Protein AF-A0A371HAR2-F1 (afdb_monomer_lite)

Organism: Mucuna pruriens (NCBI:txid157652)

Foldseek 3Di:
DVVVVVVVVVVVVVVVVVVVVVVVVVCVVDVDDCQLVVDDDDPQQDDQPQAADQPPDDPVVRVVSLVVSCVVRVHDPSPSVSCVLVSYDHPRND

Structure (mmCIF, N/CA/C/O backbone):
data_AF-A0A371HAR2-F1
#
_entry.id   AF-A0A371HAR2-F1
#
loop_
_atom_site.group_PDB
_atom_site.id
_atom_site.type_symbol
_atom_site.label_atom_id
_atom_site.label_alt_id
_atom_site.label_comp_id
_atom_site.label_asym_id
_atom_site.label_entity_id
_atom_site.label_seq_id
_atom_site.pdbx_PDB_ins_code
_atom_site.Cartn_x
_atom_site.Cartn_y
_atom_site.Cartn_z
_atom_site.occupancy
_atom_site.B_iso_or_equiv
_atom_site.auth_seq_id
_atom_site.auth_comp_id
_atom_site.auth_asym_id
_atom_site.auth_atom_id
_atom_site.pdbx_PDB_model_num
ATOM 1 N N . MET A 1 1 ? -26.984 4.111 46.823 1.00 69.50 1 MET A N 1
ATOM 2 C CA . MET A 1 1 ? -25.512 4.295 46.844 1.00 69.50 1 MET A CA 1
ATOM 3 C C . MET A 1 1 ? -24.781 3.163 46.123 1.00 69.50 1 MET A C 1
ATOM 5 O O . MET A 1 1 ? -23.951 3.483 45.291 1.00 69.50 1 MET A O 1
ATOM 9 N N . ALA A 1 2 ? -25.051 1.880 46.413 1.00 80.19 2 ALA A N 1
ATOM 10 C CA . ALA A 1 2 ? -24.383 0.755 45.735 1.00 80.19 2 ALA A CA 1
ATOM 11 C C . ALA A 1 2 ? -24.880 0.527 44.291 1.00 80.19 2 ALA A C 1
ATOM 13 O O . ALA A 1 2 ? -24.053 0.531 43.390 1.00 80.19 2 ALA A O 1
ATOM 14 N N . GLU A 1 3 ? -26.199 0.460 44.067 1.00 85.62 3 GLU A N 1
ATOM 15 C CA . GLU A 1 3 ? -26.795 0.306 42.719 1.00 85.62 3 GLU A CA 1
ATOM 16 C C . GLU A 1 3 ? -26.344 1.396 41.741 1.00 85.62 3 GLU A C 1
ATOM 18 O O . GLU A 1 3 ? -25.878 1.099 40.653 1.00 85.62 3 GLU A O 1
ATOM 23 N N . GLN A 1 4 ? -26.366 2.663 42.166 1.00 89.56 4 GLN A N 1
ATOM 24 C CA . GLN A 1 4 ? -25.955 3.778 41.308 1.00 89.56 4 GLN A CA 1
ATOM 25 C C . GLN A 1 4 ? -24.493 3.674 40.834 1.00 89.56 4 GLN A C 1
ATOM 27 O O . GLN A 1 4 ? -24.176 4.095 39.725 1.00 89.56 4 GLN A O 1
ATOM 32 N N . ARG A 1 5 ? -23.600 3.091 41.647 1.00 89.62 5 ARG A N 1
ATOM 33 C CA . ARG A 1 5 ? -22.209 2.835 41.234 1.00 89.62 5 ARG A CA 1
ATOM 34 C C . ARG A 1 5 ? -22.089 1.655 40.276 1.00 89.62 5 ARG A C 1
ATOM 36 O O . ARG A 1 5 ? -21.163 1.616 39.472 1.00 89.62 5 ARG A O 1
ATOM 43 N N . GLU A 1 6 ? -22.997 0.694 40.378 1.00 93.75 6 GLU A N 1
ATOM 44 C CA . GLU A 1 6 ? -23.076 -0.453 39.479 1.00 93.75 6 GLU A CA 1
ATOM 45 C C . GLU A 1 6 ? -23.579 -0.020 38.096 1.00 93.75 6 GLU A C 1
ATOM 47 O O . GLU A 1 6 ? -22.981 -0.374 37.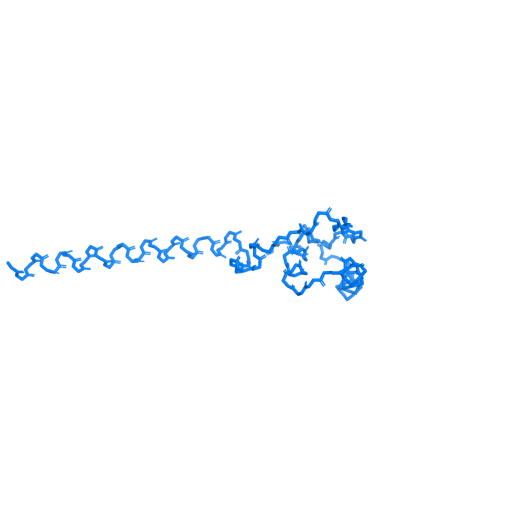081 1.00 93.75 6 GLU A O 1
ATOM 52 N N . ASP A 1 7 ? -24.592 0.847 38.055 1.00 94.69 7 ASP A N 1
ATOM 53 C CA . ASP A 1 7 ? -25.099 1.453 36.821 1.00 94.69 7 ASP A CA 1
ATOM 54 C C . ASP A 1 7 ? -24.035 2.309 36.120 1.00 94.69 7 ASP A C 1
ATOM 56 O O . ASP A 1 7 ? -23.839 2.190 34.909 1.00 94.69 7 ASP A O 1
ATOM 60 N N . GLU A 1 8 ? -23.277 3.119 36.870 1.00 95.62 8 GLU A N 1
ATOM 61 C CA . GLU A 1 8 ? -22.146 3.883 36.324 1.00 95.62 8 GLU A CA 1
ATOM 62 C C . GLU A 1 8 ? -21.051 2.981 35.740 1.00 95.62 8 GLU A C 1
ATOM 64 O O . GLU A 1 8 ? -20.455 3.314 34.710 1.00 95.62 8 GLU A O 1
ATOM 69 N N . LEU A 1 9 ? -20.778 1.837 36.372 1.00 95.50 9 LEU A N 1
ATOM 70 C CA . LEU A 1 9 ? -19.796 0.878 35.873 1.00 95.50 9 LEU A CA 1
ATOM 71 C C . LEU A 1 9 ? -20.282 0.221 34.576 1.00 95.50 9 LEU A C 1
ATOM 73 O O . LEU A 1 9 ? -19.528 0.151 33.603 1.00 95.50 9 LEU A O 1
ATOM 77 N N . HIS A 1 10 ? -21.543 -0.209 34.524 1.00 96.06 10 HIS A N 1
ATOM 78 C CA . HIS A 1 10 ? -22.145 -0.765 33.312 1.00 96.06 10 HIS A CA 1
ATOM 79 C C . HIS A 1 10 ? -22.159 0.248 32.164 1.00 96.06 10 HIS A C 1
ATOM 81 O O . HIS A 1 10 ? -21.819 -0.102 31.030 1.00 96.06 10 HIS A O 1
ATOM 87 N N . GLN A 1 11 ? -22.471 1.511 32.456 1.00 96.62 11 GLN A N 1
ATOM 88 C CA . GLN A 1 11 ? -22.426 2.594 31.479 1.00 96.62 11 GLN A CA 1
ATOM 89 C C . GLN A 1 11 ? -21.004 2.808 30.940 1.00 96.62 11 GLN A C 1
ATOM 91 O O . GLN A 1 11 ? -20.820 2.888 29.725 1.00 96.62 11 GLN A O 1
ATOM 96 N N . GLN A 1 12 ? -19.988 2.841 31.808 1.00 95.81 12 GLN A N 1
ATOM 97 C CA . GLN A 1 12 ? -18.590 2.966 31.380 1.00 95.81 12 GLN A CA 1
ATOM 98 C C . GLN A 1 12 ? -18.139 1.784 30.518 1.00 95.81 12 GLN A C 1
ATOM 100 O O . GLN A 1 12 ? -17.487 1.993 29.496 1.00 95.81 12 GLN A O 1
ATOM 105 N N . ILE A 1 13 ? -18.524 0.555 30.871 1.00 96.81 13 ILE A N 1
ATOM 106 C CA . ILE A 1 13 ? -18.221 -0.640 30.071 1.00 96.81 13 ILE A CA 1
ATOM 107 C C . ILE A 1 13 ? -18.880 -0.550 28.690 1.00 96.81 13 ILE A C 1
ATOM 109 O O . ILE A 1 13 ? -18.238 -0.866 27.688 1.00 96.81 13 ILE A O 1
ATOM 113 N N . ALA A 1 14 ? -20.137 -0.105 28.613 1.00 97.31 14 ALA A N 1
ATOM 114 C CA . ALA A 1 14 ? -20.846 0.057 27.346 1.00 97.31 14 ALA A CA 1
ATOM 115 C C . ALA A 1 14 ? -20.171 1.102 26.440 1.00 97.31 14 ALA A C 1
ATOM 117 O O . ALA A 1 14 ? -19.984 0.851 25.250 1.00 97.31 14 ALA A O 1
ATOM 118 N N . ILE A 1 15 ? -19.738 2.233 27.007 1.00 97.19 15 ILE A N 1
ATOM 119 C CA . ILE A 1 15 ? -18.990 3.266 26.276 1.00 97.19 15 ILE A CA 1
ATOM 120 C C . ILE A 1 15 ? -17.655 2.707 25.778 1.00 97.19 15 ILE A C 1
ATOM 122 O O . ILE A 1 15 ? -17.325 2.870 24.605 1.00 97.19 15 ILE A O 1
ATOM 126 N N . MET A 1 16 ? -16.909 2.011 26.640 1.00 96.00 16 MET A N 1
ATOM 127 C CA . MET A 1 16 ? -15.615 1.430 26.280 1.00 96.00 16 MET A CA 1
ATOM 128 C C . MET A 1 16 ? -15.756 0.433 25.123 1.00 96.00 16 MET A C 1
ATOM 130 O O . MET A 1 16 ? -14.990 0.493 24.166 1.00 96.00 16 MET A O 1
ATOM 134 N N . LYS A 1 17 ? -16.776 -0.435 25.166 1.00 95.25 17 LYS A N 1
ATOM 135 C CA . LYS A 1 17 ? -17.076 -1.380 24.080 1.00 95.25 17 LYS A CA 1
ATOM 136 C C . LYS A 1 17 ? -17.400 -0.668 22.770 1.00 95.25 17 LYS A C 1
ATOM 138 O O . LYS A 1 17 ? -16.831 -1.022 21.746 1.00 95.25 17 LYS A O 1
ATOM 143 N N . ALA A 1 18 ? -18.240 0.367 22.804 1.00 94.56 18 ALA A N 1
ATOM 144 C CA . ALA A 1 18 ? -18.584 1.130 21.605 1.00 94.56 18 ALA A CA 1
ATOM 145 C C . ALA A 1 18 ? -17.365 1.845 20.987 1.00 94.56 18 ALA A C 1
ATOM 147 O O . ALA A 1 18 ? -17.256 1.953 19.764 1.00 94.56 18 ALA A O 1
ATOM 148 N N . VAL A 1 19 ? -16.429 2.323 21.816 1.00 94.69 19 VAL A N 1
ATOM 149 C CA . VAL A 1 19 ? -15.161 2.906 21.347 1.00 94.69 19 VAL A CA 1
ATOM 150 C C . VAL A 1 19 ? -14.279 1.840 20.698 1.00 94.69 19 VAL A C 1
ATOM 152 O O . VAL A 1 19 ? -13.770 2.078 19.605 1.00 94.69 19 VAL A O 1
ATOM 155 N N . VAL A 1 20 ? -14.145 0.665 21.319 1.00 90.75 20 VAL A N 1
ATOM 156 C CA . VAL A 1 20 ? -13.374 -0.460 20.763 1.00 90.75 20 VAL A CA 1
ATOM 157 C C . VAL A 1 20 ? -13.946 -0.901 19.416 1.00 90.75 20 VAL A C 1
ATOM 159 O O . VAL A 1 20 ? -13.206 -0.942 18.440 1.00 90.75 20 VAL A O 1
ATOM 162 N N . GLU A 1 21 ? -15.259 -1.112 19.311 1.00 88.44 21 GLU A N 1
ATOM 163 C CA . GLU A 1 21 ? -15.912 -1.485 18.046 1.00 88.44 21 GLU A CA 1
ATOM 164 C C . GLU A 1 21 ? -15.705 -0.433 16.946 1.00 88.44 21 GLU A C 1
ATOM 166 O O . GLU A 1 21 ? -15.539 -0.762 15.770 1.00 88.44 21 GLU A O 1
ATOM 171 N N . ARG A 1 22 ? -15.692 0.857 17.306 1.00 82.00 22 ARG A N 1
ATOM 172 C CA . ARG A 1 22 ? -15.412 1.934 16.350 1.00 82.00 22 ARG A CA 1
ATOM 173 C C . ARG A 1 22 ? -13.963 1.899 15.868 1.00 82.00 22 ARG A C 1
ATOM 175 O O . ARG A 1 22 ? -13.745 2.092 14.674 1.00 82.00 22 ARG A O 1
ATOM 182 N N . ILE A 1 23 ? -13.005 1.670 16.766 1.00 79.56 23 ILE A N 1
ATOM 183 C CA . ILE A 1 23 ? -11.583 1.530 16.421 1.00 79.56 23 ILE A CA 1
ATOM 184 C C . ILE A 1 23 ? -11.385 0.308 15.522 1.00 79.56 23 ILE A C 1
ATOM 186 O O . ILE A 1 23 ? -10.748 0.422 14.483 1.00 79.56 23 ILE A O 1
ATOM 190 N N . GLU A 1 24 ? -11.988 -0.832 15.860 1.00 77.19 24 GLU A N 1
ATOM 191 C CA . GLU A 1 24 ? -11.918 -2.055 15.054 1.00 77.19 24 GLU A CA 1
ATOM 192 C C . GLU A 1 24 ? -12.525 -1.872 13.661 1.00 77.19 24 GLU A C 1
ATOM 194 O O . GLU A 1 24 ? -11.987 -2.381 12.679 1.00 77.19 24 GLU A O 1
ATOM 199 N N . ARG A 1 25 ? -13.629 -1.125 13.547 1.00 72.31 25 ARG A N 1
ATOM 200 C CA . ARG A 1 25 ? -14.231 -0.805 12.249 1.00 72.31 25 ARG A CA 1
ATOM 201 C C . ARG A 1 25 ? -13.336 0.112 11.420 1.00 72.31 25 ARG A C 1
ATOM 203 O O . ARG A 1 25 ? -13.148 -0.164 10.244 1.00 72.31 25 ARG A O 1
ATOM 210 N N . LEU A 1 26 ? -12.761 1.153 12.024 1.00 67.75 26 LEU A N 1
ATOM 211 C CA . LEU A 1 26 ? -11.805 2.031 11.340 1.00 67.75 26 LEU A CA 1
ATOM 212 C C . LEU A 1 26 ? -10.568 1.246 10.887 1.00 67.75 26 LEU A C 1
ATOM 214 O O . LEU A 1 26 ? -10.192 1.338 9.728 1.00 67.75 26 LEU A O 1
ATOM 218 N N . ALA A 1 27 ? -10.015 0.385 11.741 1.00 62.16 27 ALA A N 1
ATOM 219 C CA . ALA A 1 27 ? -8.904 -0.504 11.395 1.00 62.16 27 ALA A CA 1
ATOM 220 C C . A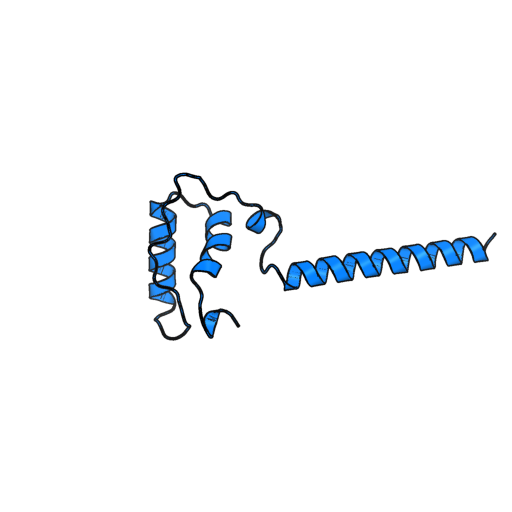LA A 1 27 ? -9.251 -1.529 10.297 1.00 62.16 27 ALA A C 1
ATOM 222 O O . ALA A 1 27 ? -8.362 -2.075 9.652 1.00 62.16 27 ALA A O 1
ATOM 223 N N . ARG A 1 28 ? -10.540 -1.816 10.079 1.00 64.31 28 ARG A N 1
ATOM 224 C CA . ARG A 1 28 ? -11.005 -2.662 8.973 1.00 64.31 28 ARG A CA 1
ATOM 225 C C . ARG A 1 28 ? -11.162 -1.879 7.663 1.00 64.31 28 ARG A C 1
ATOM 227 O O . ARG A 1 28 ? -11.113 -2.484 6.598 1.00 64.31 28 ARG A O 1
ATOM 234 N N . GLU A 1 29 ? -11.359 -0.564 7.739 1.00 66.94 29 GLU A N 1
ATOM 235 C CA . GLU A 1 29 ? -11.497 0.329 6.580 1.00 66.94 29 GLU A CA 1
ATOM 236 C C . GLU A 1 29 ? -10.151 0.890 6.103 1.00 66.94 29 GLU A C 1
ATOM 238 O O . GLU A 1 29 ? -9.972 1.086 4.902 1.00 66.94 29 GLU A O 1
ATOM 243 N N . VAL A 1 30 ? -9.193 1.099 7.013 1.00 66.50 30 VAL A N 1
ATOM 244 C CA . VAL A 1 30 ? -7.816 1.484 6.678 1.00 66.50 30 VAL A CA 1
ATOM 245 C C . VAL A 1 30 ? -6.862 0.344 7.046 1.00 66.50 30 VAL A C 1
ATOM 247 O O . VAL A 1 30 ? -6.713 0.031 8.223 1.00 66.50 30 VAL A O 1
ATOM 250 N N . PRO A 1 31 ? -6.173 -0.270 6.070 1.00 75.31 31 PRO A N 1
ATOM 251 C CA . PRO A 1 31 ? -5.277 -1.412 6.297 1.00 75.31 31 PRO A CA 1
ATOM 252 C C . PRO A 1 31 ? -3.966 -1.051 7.019 1.00 75.31 31 PRO A C 1
ATOM 254 O O . PRO A 1 31 ? -3.116 -1.917 7.225 1.00 75.31 31 PRO A O 1
ATOM 257 N N . PHE A 1 32 ? -3.784 0.216 7.397 1.00 82.19 32 PHE A N 1
ATOM 258 C CA . PHE A 1 32 ? -2.564 0.751 7.985 1.00 82.19 32 PHE A CA 1
ATOM 259 C C . PHE A 1 32 ? -2.818 1.441 9.327 1.00 82.19 32 PHE A C 1
ATOM 261 O O . PHE A 1 32 ? -3.925 1.890 9.614 1.00 82.19 32 PHE A O 1
ATOM 268 N N . SER A 1 33 ? -1.768 1.545 10.146 1.00 84.38 33 SER A N 1
ATOM 269 C CA . SER A 1 33 ? -1.794 2.347 11.372 1.00 84.38 33 SER A CA 1
ATOM 270 C C . SER A 1 33 ? -1.969 3.837 11.057 1.00 84.38 33 SER A C 1
ATOM 272 O O . SER A 1 33 ? -1.614 4.297 9.970 1.00 84.38 33 SER A O 1
ATOM 274 N N . GLU A 1 34 ? -2.439 4.614 12.037 1.00 83.56 34 GLU A N 1
ATOM 275 C CA . GLU A 1 34 ? -2.556 6.078 11.917 1.00 83.56 34 GLU A CA 1
ATOM 276 C C . GLU A 1 34 ? -1.220 6.754 11.560 1.00 83.56 34 GLU A C 1
ATOM 278 O O . GLU A 1 34 ? -1.209 7.788 10.899 1.00 83.56 34 GLU A O 1
ATOM 283 N N . GLU A 1 35 ? -0.085 6.166 11.951 1.00 86.12 35 GLU A N 1
ATOM 284 C CA . GLU A 1 35 ? 1.254 6.652 11.591 1.00 86.12 35 GLU A CA 1
ATOM 285 C C . GLU A 1 35 ? 1.509 6.566 10.077 1.00 86.12 35 GLU A C 1
ATOM 287 O O . GLU A 1 35 ? 1.947 7.532 9.443 1.00 86.12 35 GLU A O 1
ATOM 292 N N . ILE A 1 36 ? 1.197 5.414 9.481 1.00 86.25 36 ILE A N 1
ATOM 293 C CA . ILE A 1 36 ? 1.384 5.184 8.049 1.00 86.25 36 ILE A CA 1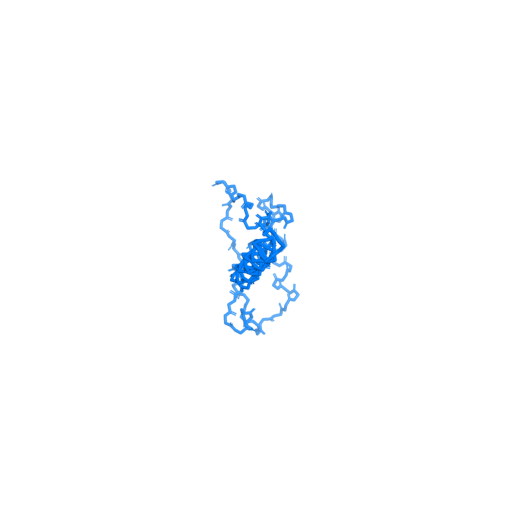
ATOM 294 C C . ILE A 1 36 ? 0.344 5.983 7.260 1.00 86.25 36 ILE A C 1
ATOM 296 O O . ILE A 1 36 ? 0.707 6.693 6.324 1.00 86.25 36 ILE A O 1
ATOM 300 N N . ASP A 1 37 ? -0.929 5.957 7.663 1.00 84.19 37 ASP A N 1
ATOM 301 C CA . ASP A 1 37 ? -1.987 6.713 6.983 1.00 84.19 37 ASP A CA 1
ATOM 302 C C . ASP A 1 37 ? -1.785 8.234 7.099 1.00 84.19 37 ASP A C 1
ATOM 304 O O . ASP A 1 37 ? -1.948 8.975 6.129 1.00 84.19 37 ASP A O 1
ATOM 308 N N . GLY A 1 38 ? -1.298 8.710 8.244 1.00 84.94 38 GLY A N 1
ATOM 309 C CA . GLY A 1 38 ? -0.958 10.112 8.480 1.00 84.94 38 GLY A CA 1
ATOM 310 C C . GLY A 1 38 ? 0.317 10.585 7.779 1.00 84.94 38 GLY A C 1
ATOM 311 O O . GLY A 1 38 ? 0.606 11.783 7.790 1.00 84.94 38 GLY A O 1
ATOM 312 N N . THR A 1 39 ? 1.085 9.690 7.144 1.00 88.06 39 THR A N 1
ATOM 313 C CA . THR A 1 39 ? 2.346 10.064 6.494 1.00 88.06 39 THR A CA 1
ATOM 314 C C . THR A 1 39 ? 2.089 11.039 5.338 1.00 88.06 39 THR A C 1
ATOM 316 O O . THR A 1 39 ? 1.364 10.699 4.388 1.00 88.06 39 THR A O 1
ATOM 319 N N . PRO A 1 40 ? 2.662 12.259 5.384 1.00 86.75 40 PRO A N 1
ATOM 320 C CA . PRO A 1 40 ? 2.470 13.243 4.333 1.00 86.75 40 PRO A CA 1
ATOM 321 C C . PRO A 1 40 ? 3.205 12.806 3.067 1.00 86.75 40 PRO A C 1
ATOM 323 O O . PRO A 1 40 ? 4.364 12.395 3.114 1.00 86.75 40 PRO A O 1
ATOM 326 N N . ILE A 1 41 ? 2.537 12.935 1.922 1.00 85.31 41 ILE A N 1
ATOM 327 C CA . ILE A 1 41 ? 3.170 12.744 0.617 1.00 85.31 41 ILE A CA 1
ATOM 328 C C . ILE A 1 41 ? 3.889 14.057 0.268 1.00 85.31 41 ILE A C 1
ATOM 330 O O . ILE A 1 41 ? 3.230 15.102 0.223 1.00 85.31 41 ILE A O 1
ATOM 334 N N . PRO A 1 42 ? 5.217 14.056 0.051 1.00 83.25 42 PRO A N 1
ATOM 335 C CA . PRO A 1 42 ? 5.943 15.270 -0.307 1.00 83.25 42 PRO A CA 1
ATOM 336 C C . PRO A 1 42 ? 5.393 15.899 -1.594 1.00 83.25 42 PRO A C 1
ATOM 338 O O . PRO A 1 42 ? 5.104 15.1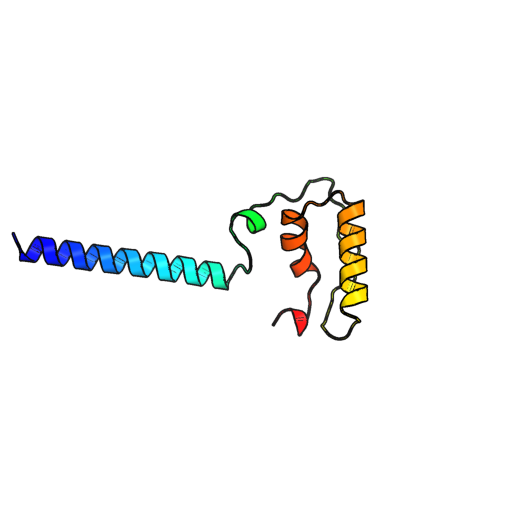96 -2.557 1.00 83.25 42 PRO A O 1
ATOM 341 N N . ALA A 1 43 ? 5.296 17.229 -1.657 1.00 80.19 43 ALA A N 1
ATOM 342 C CA . ALA A 1 43 ? 4.744 17.922 -2.831 1.00 80.19 43 ALA A CA 1
ATOM 343 C C . ALA A 1 43 ? 5.572 17.724 -4.119 1.00 80.19 43 ALA A C 1
ATOM 345 O O . ALA A 1 43 ? 5.063 17.875 -5.224 1.00 80.19 43 ALA A O 1
ATOM 346 N N . ASN A 1 44 ? 6.856 17.396 -3.978 1.00 79.94 44 ASN A N 1
ATOM 347 C CA . ASN A 1 44 ? 7.778 17.073 -5.065 1.00 79.94 44 ASN A CA 1
ATOM 348 C C . ASN A 1 44 ? 7.849 15.566 -5.371 1.00 79.94 44 ASN A C 1
ATOM 350 O O . ASN A 1 44 ? 8.689 15.156 -6.176 1.00 79.94 44 ASN A O 1
ATOM 354 N N . PHE A 1 45 ? 7.023 14.745 -4.716 1.00 80.12 45 PHE A N 1
ATOM 355 C CA . PHE A 1 45 ? 6.954 13.318 -4.985 1.00 80.12 45 PHE A CA 1
ATOM 356 C C . PHE A 1 45 ? 6.419 13.109 -6.401 1.00 80.12 45 PHE A C 1
ATOM 358 O O . PHE A 1 45 ? 5.328 13.566 -6.746 1.00 80.12 45 PHE A O 1
ATOM 365 N N . ARG A 1 46 ? 7.219 12.461 -7.249 1.00 75.31 46 ARG A N 1
ATOM 366 C CA . ARG A 1 46 ? 6.775 12.101 -8.595 1.00 75.31 46 ARG A CA 1
ATOM 367 C C . ARG A 1 46 ? 5.747 10.986 -8.485 1.00 75.31 46 ARG A C 1
ATOM 369 O O . ARG A 1 46 ? 5.919 10.071 -7.688 1.00 75.31 46 ARG A O 1
ATOM 376 N N . GLU A 1 47 ? 4.708 11.064 -9.306 1.00 75.69 47 GLU A N 1
ATOM 377 C CA . GLU A 1 47 ? 3.717 9.998 -9.427 1.00 75.69 47 GLU A CA 1
ATOM 378 C C . GLU A 1 47 ? 4.408 8.640 -9.651 1.00 75.69 47 GLU A C 1
ATOM 380 O O . GLU A 1 47 ? 5.431 8.552 -10.343 1.00 75.69 47 GLU A O 1
ATOM 385 N N . LEU A 1 48 ? 3.889 7.591 -9.007 1.00 79.69 48 LEU A N 1
ATOM 386 C CA . LEU A 1 48 ? 4.451 6.246 -9.106 1.00 79.69 48 LEU A CA 1
ATOM 387 C C . LEU A 1 48 ? 4.291 5.739 -10.538 1.00 79.69 48 LEU A C 1
ATOM 389 O O . LEU A 1 48 ? 3.193 5.399 -10.966 1.00 79.69 48 LEU A O 1
ATOM 393 N N . ALA A 1 49 ? 5.398 5.650 -11.267 1.00 82.69 49 ALA A N 1
ATOM 394 C CA . ALA A 1 49 ? 5.435 5.065 -12.602 1.00 82.69 49 ALA A CA 1
ATOM 395 C C . ALA A 1 49 ? 5.596 3.535 -12.526 1.00 82.69 49 ALA A C 1
ATOM 397 O O . ALA A 1 49 ? 6.555 2.978 -13.055 1.00 82.69 49 ALA A O 1
ATOM 398 N N . VAL A 1 50 ? 4.696 2.870 -11.801 1.00 88.94 50 VAL A N 1
ATOM 399 C CA . VAL A 1 50 ? 4.676 1.409 -11.642 1.00 88.94 50 VAL A CA 1
ATOM 400 C C . VAL A 1 50 ? 3.325 0.911 -12.124 1.00 88.94 50 VAL A C 1
ATOM 402 O O . VAL A 1 50 ? 2.292 1.429 -11.698 1.00 88.94 50 VAL A O 1
ATOM 405 N N . ASP A 1 51 ? 3.335 -0.078 -13.014 1.00 90.06 51 ASP A N 1
ATOM 406 C CA . ASP A 1 51 ? 2.099 -0.687 -13.494 1.00 90.06 51 ASP A CA 1
ATOM 407 C C . ASP A 1 51 ? 1.333 -1.315 -12.319 1.00 90.06 51 ASP A C 1
ATOM 409 O O . ASP A 1 51 ? 1.942 -2.005 -11.497 1.00 90.06 51 ASP A O 1
ATOM 413 N N . PRO A 1 52 ? 0.008 -1.109 -12.214 1.00 92.81 52 PRO A N 1
ATOM 414 C CA . PRO A 1 52 ? -0.769 -1.724 -11.152 1.00 92.81 52 PRO A CA 1
ATOM 415 C C . PRO A 1 52 ? -0.688 -3.252 -11.206 1.00 92.81 52 PRO A C 1
ATOM 417 O O . PRO A 1 52 ? -0.823 -3.843 -12.277 1.00 92.81 52 PRO A O 1
ATOM 420 N N . PHE A 1 53 ? -0.519 -3.874 -10.044 1.00 95.19 53 PHE A N 1
ATOM 421 C CA . PHE A 1 53 ? -0.492 -5.311 -9.847 1.00 95.19 53 PHE A CA 1
ATOM 422 C C . PHE A 1 53 ? -1.902 -5.864 -9.705 1.00 95.19 53 PHE A C 1
ATOM 424 O O . PHE A 1 53 ? -2.593 -5.576 -8.724 1.00 95.19 53 PHE A O 1
ATOM 431 N N . ASP A 1 54 ? -2.329 -6.672 -10.670 1.00 94.88 54 ASP A N 1
ATOM 432 C CA . ASP A 1 54 ? -3.662 -7.280 -10.663 1.00 94.88 54 ASP A CA 1
ATOM 433 C C . ASP A 1 54 ? -3.707 -8.705 -10.092 1.00 94.88 54 ASP A C 1
ATOM 435 O O . ASP A 1 54 ? -4.783 -9.292 -10.008 1.00 94.88 54 ASP A O 1
ATOM 439 N N . GLY A 1 55 ? -2.557 -9.252 -9.684 1.00 93.12 55 GLY A N 1
ATOM 440 C CA . GLY A 1 55 ? -2.419 -10.628 -9.198 1.00 93.12 55 GLY A CA 1
ATOM 441 C C . GLY A 1 55 ? -2.012 -11.646 -10.266 1.00 93.12 55 GLY A C 1
ATOM 442 O O . GLY A 1 55 ? -1.758 -12.799 -9.924 1.00 93.12 55 GLY A O 1
ATOM 443 N N . THR A 1 56 ? -1.931 -11.252 -11.540 1.00 94.94 56 THR A N 1
ATOM 444 C CA . THR A 1 56 ? -1.545 -12.143 -12.651 1.00 94.94 56 THR A CA 1
ATOM 445 C C . THR A 1 56 ? -0.097 -11.960 -13.107 1.00 94.94 56 THR A C 1
ATOM 447 O O . THR A 1 56 ? 0.482 -12.869 -13.705 1.00 94.94 56 THR A O 1
ATOM 450 N N . GLN A 1 57 ? 0.492 -10.796 -12.823 1.00 94.44 57 GLN A N 1
ATOM 451 C CA . GLN A 1 57 ? 1.894 -10.477 -13.107 1.00 94.44 57 GLN A CA 1
ATOM 452 C C . GLN A 1 57 ? 2.846 -11.220 -12.151 1.00 94.44 57 GLN A C 1
ATOM 454 O O . GLN A 1 57 ? 2.424 -11.778 -11.140 1.00 94.44 57 GLN A O 1
ATOM 459 N N . ASP A 1 58 ? 4.150 -11.195 -12.443 1.00 96.12 58 ASP A N 1
ATOM 460 C CA . ASP A 1 58 ? 5.175 -11.702 -11.520 1.00 96.12 58 ASP A CA 1
ATOM 461 C C . ASP A 1 58 ? 5.259 -10.807 -10.261 1.00 96.12 58 ASP A C 1
ATOM 463 O O . ASP A 1 58 ? 5.635 -9.632 -10.377 1.00 96.12 58 ASP A O 1
ATOM 467 N N . PRO A 1 59 ? 4.955 -11.334 -9.056 1.00 94.62 59 PRO A N 1
ATOM 468 C CA . PRO A 1 59 ? 5.015 -10.559 -7.818 1.00 94.62 59 PRO A CA 1
ATOM 469 C C . PRO A 1 59 ? 6.410 -9.993 -7.531 1.00 94.62 59 PRO A C 1
ATOM 471 O O . PRO A 1 59 ? 6.531 -8.898 -6.978 1.00 94.62 59 PRO A O 1
ATOM 474 N N . GLN A 1 60 ? 7.468 -10.719 -7.909 1.00 96.12 60 GLN A N 1
ATOM 475 C CA . GLN A 1 60 ? 8.841 -10.304 -7.636 1.00 96.12 60 GLN A CA 1
ATOM 476 C C . GLN A 1 60 ? 9.246 -9.128 -8.526 1.00 96.12 60 GLN A C 1
ATOM 478 O O . GLN A 1 60 ? 9.832 -8.157 -8.044 1.00 96.12 60 GLN A O 1
ATOM 483 N N . ALA A 1 61 ? 8.895 -9.186 -9.812 1.00 95.75 61 ALA A N 1
ATOM 484 C CA . ALA A 1 61 ? 9.123 -8.089 -10.744 1.00 95.75 61 ALA A CA 1
ATOM 485 C C . ALA A 1 61 ? 8.364 -6.820 -10.323 1.00 95.75 61 ALA A C 1
ATOM 487 O O . ALA A 1 61 ? 8.947 -5.733 -10.331 1.00 95.75 61 ALA A O 1
ATOM 488 N N . HIS A 1 62 ? 7.102 -6.957 -9.894 1.00 95.75 62 HIS A N 1
ATOM 489 C CA . HIS A 1 62 ? 6.309 -5.835 -9.379 1.00 95.75 62 HIS A CA 1
ATOM 490 C C . HIS A 1 62 ? 6.962 -5.190 -8.157 1.00 95.75 62 HIS A C 1
ATOM 492 O O . HIS A 1 62 ? 7.170 -3.975 -8.119 1.00 95.75 62 HIS A O 1
ATOM 498 N N . LEU A 1 63 ? 7.355 -6.009 -7.177 1.00 95.12 63 LEU A N 1
ATOM 499 C CA . LEU A 1 63 ? 8.006 -5.525 -5.964 1.00 95.12 63 LEU A CA 1
ATOM 500 C C . LEU A 1 63 ? 9.312 -4.787 -6.282 1.00 95.12 63 LEU A C 1
ATOM 502 O O . LEU A 1 63 ? 9.560 -3.712 -5.736 1.00 95.12 63 LEU A O 1
ATOM 506 N N . GLN A 1 64 ? 10.126 -5.323 -7.192 1.00 95.56 64 GLN A N 1
ATOM 507 C CA . GLN A 1 64 ? 11.383 -4.697 -7.593 1.00 95.56 64 GLN A CA 1
ATOM 508 C C . GLN A 1 64 ? 11.159 -3.357 -8.312 1.00 95.56 64 GLN A C 1
ATOM 510 O O . GLN A 1 64 ? 11.879 -2.388 -8.046 1.00 95.56 64 GLN A O 1
ATOM 515 N N . ALA A 1 65 ? 10.166 -3.275 -9.203 1.00 94.88 65 ALA A N 1
ATOM 516 C CA . ALA A 1 65 ? 9.801 -2.033 -9.882 1.00 94.88 65 ALA A CA 1
ATOM 517 C C . ALA A 1 65 ? 9.346 -0.967 -8.874 1.00 94.88 65 ALA A C 1
ATOM 519 O O . ALA A 1 65 ? 9.840 0.163 -8.898 1.00 94.88 65 ALA A O 1
ATOM 520 N N . PHE A 1 66 ? 8.490 -1.354 -7.925 1.00 94.75 66 PHE A N 1
ATOM 521 C CA . PHE A 1 66 ? 8.036 -0.482 -6.848 1.00 94.75 66 PHE A CA 1
ATOM 522 C C . PHE A 1 66 ? 9.186 0.034 -5.977 1.00 94.75 66 PHE A C 1
ATOM 524 O O . PHE A 1 66 ? 9.327 1.242 -5.790 1.00 94.75 66 PHE A O 1
ATOM 531 N N . GLN A 1 67 ? 10.051 -0.858 -5.487 1.00 93.50 67 GLN A N 1
ATOM 532 C CA . GLN A 1 67 ? 11.201 -0.487 -4.657 1.00 93.50 67 GLN A CA 1
ATOM 533 C C . GLN A 1 67 ? 12.154 0.464 -5.388 1.00 93.50 67 GLN A C 1
ATOM 535 O O . GLN A 1 67 ? 12.627 1.441 -4.805 1.00 93.50 67 GLN A O 1
ATOM 540 N N . THR A 1 68 ? 12.396 0.219 -6.678 1.00 93.06 68 THR A N 1
ATOM 541 C CA . THR A 1 68 ? 13.224 1.093 -7.517 1.00 93.06 68 THR A CA 1
ATOM 542 C C . THR A 1 68 ? 12.614 2.492 -7.617 1.00 93.06 68 THR A C 1
ATOM 544 O O . THR A 1 68 ? 13.318 3.488 -7.439 1.00 93.06 68 THR A O 1
ATOM 547 N N . GLN A 1 69 ? 11.299 2.586 -7.832 1.00 91.38 69 GLN A N 1
ATOM 548 C CA . GLN A 1 69 ? 10.599 3.867 -7.911 1.00 91.38 69 GLN A CA 1
ATOM 549 C C . GLN A 1 69 ? 10.617 4.624 -6.575 1.00 91.38 69 GLN A C 1
ATOM 551 O O . GLN A 1 69 ? 10.844 5.839 -6.565 1.00 91.38 69 GLN A O 1
ATOM 556 N N . MET A 1 70 ? 10.423 3.925 -5.452 1.00 91.69 70 MET A N 1
ATOM 557 C CA . MET A 1 70 ? 10.499 4.522 -4.115 1.00 91.69 70 MET A CA 1
ATOM 558 C C . MET A 1 70 ? 11.898 5.059 -3.814 1.00 91.69 70 MET A C 1
ATOM 560 O O . MET A 1 70 ? 12.021 6.183 -3.328 1.00 91.69 70 MET A O 1
ATOM 564 N N . TYR A 1 71 ? 12.946 4.318 -4.182 1.00 89.69 71 TYR A N 1
ATOM 565 C CA . TYR A 1 71 ? 14.332 4.762 -4.034 1.00 89.69 71 TYR A CA 1
ATOM 566 C C . TYR A 1 71 ? 14.618 6.037 -4.840 1.00 89.69 71 TYR A C 1
ATOM 568 O O . TYR A 1 71 ? 15.151 7.006 -4.301 1.00 89.69 71 TYR A O 1
ATOM 576 N N . ILE A 1 72 ? 14.210 6.079 -6.115 1.00 88.44 72 ILE A N 1
ATOM 577 C CA . ILE A 1 72 ? 14.397 7.253 -6.987 1.00 88.44 72 ILE A CA 1
ATOM 578 C C . ILE A 1 72 ? 13.633 8.473 -6.455 1.00 88.44 72 ILE A C 1
ATOM 580 O O . ILE A 1 72 ? 14.120 9.600 -6.542 1.00 88.44 72 ILE A O 1
ATOM 584 N N . SER A 1 73 ? 12.442 8.254 -5.899 1.00 85.12 73 SER A N 1
ATOM 585 C CA . SER A 1 73 ? 11.566 9.322 -5.405 1.00 85.12 73 SER A CA 1
ATOM 586 C C . SER A 1 73 ? 11.921 9.795 -3.989 1.00 85.12 73 SER A C 1
ATOM 588 O O . SER A 1 73 ? 11.270 10.703 -3.474 1.00 85.12 73 SER A O 1
ATOM 590 N N . GLY A 1 74 ? 12.941 9.204 -3.354 1.00 84.50 74 GLY A N 1
ATOM 591 C CA . GLY A 1 74 ? 13.346 9.530 -1.984 1.00 84.50 74 GLY A CA 1
ATOM 592 C C . GLY A 1 74 ? 12.311 9.121 -0.933 1.00 84.50 74 GLY A C 1
ATOM 593 O O . GLY A 1 74 ? 12.188 9.779 0.100 1.00 84.50 74 GLY A O 1
ATOM 594 N N . GLY A 1 75 ? 11.529 8.078 -1.210 1.00 83.88 75 GLY A N 1
ATOM 595 C CA . GLY A 1 75 ? 10.531 7.564 -0.284 1.00 83.88 75 GLY A CA 1
ATOM 596 C C . GLY A 1 75 ? 11.157 6.906 0.945 1.00 83.88 75 GLY A C 1
ATOM 597 O O . GLY A 1 75 ? 12.211 6.282 0.860 1.00 83.88 75 GLY A O 1
ATOM 598 N N . ASN A 1 76 ? 10.489 7.039 2.090 1.00 87.25 76 AS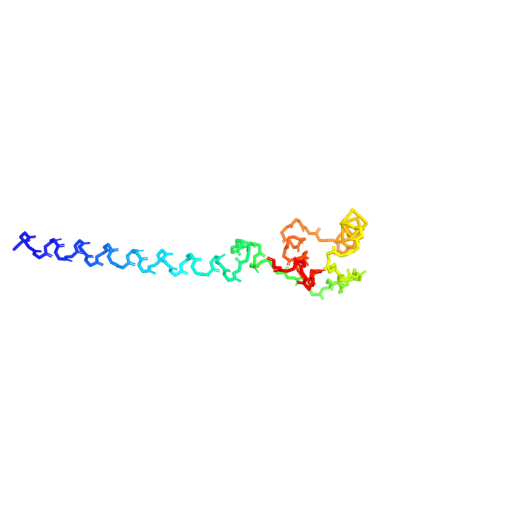N A N 1
ATOM 599 C CA . ASN A 1 76 ? 10.813 6.301 3.312 1.00 87.25 76 ASN A CA 1
ATOM 600 C C . ASN A 1 76 ? 9.889 5.081 3.466 1.00 87.25 76 ASN A C 1
ATOM 602 O O . ASN A 1 76 ? 8.941 4.916 2.694 1.00 87.25 76 ASN A O 1
ATOM 606 N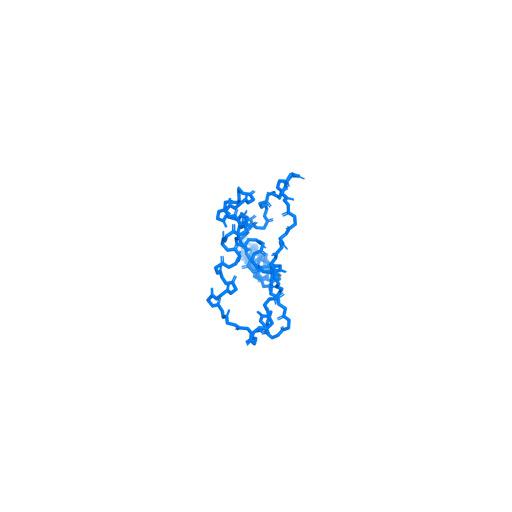 N . ASP A 1 77 ? 10.148 4.237 4.463 1.00 89.81 77 ASP A N 1
ATOM 607 C CA . ASP A 1 77 ? 9.379 3.006 4.688 1.00 89.81 77 ASP A CA 1
ATOM 608 C C . ASP A 1 77 ? 7.885 3.288 4.878 1.00 89.81 77 ASP A C 1
ATOM 610 O O . ASP A 1 77 ? 7.050 2.662 4.232 1.00 89.81 77 ASP A O 1
ATOM 614 N N . SER A 1 78 ? 7.542 4.295 5.686 1.00 89.69 78 SER A N 1
ATOM 615 C CA . SER A 1 78 ? 6.147 4.658 5.960 1.00 89.69 78 SER A CA 1
ATOM 616 C C . SER A 1 78 ? 5.391 5.077 4.693 1.00 89.69 78 SER A C 1
ATOM 618 O O . SER A 1 78 ? 4.298 4.588 4.404 1.00 89.69 78 SER A O 1
ATOM 620 N N . LEU A 1 79 ? 6.012 5.928 3.873 1.00 89.06 79 LEU A N 1
ATOM 621 C CA . LEU A 1 79 ? 5.463 6.349 2.589 1.00 89.06 79 LEU A CA 1
ATOM 622 C C . LEU A 1 79 ? 5.379 5.170 1.614 1.00 89.06 79 LEU A C 1
ATOM 624 O O . LEU A 1 79 ? 4.414 5.073 0.864 1.00 89.06 79 LEU A O 1
ATOM 628 N N . SER A 1 80 ? 6.358 4.264 1.642 1.00 90.44 80 SER A N 1
ATOM 629 C CA . SER A 1 80 ? 6.374 3.058 0.810 1.00 90.44 80 SER A CA 1
ATOM 630 C C . SER A 1 80 ? 5.201 2.143 1.142 1.00 90.44 80 SER A C 1
ATOM 632 O O . SER A 1 80 ? 4.496 1.722 0.232 1.00 90.44 80 SER A O 1
ATOM 634 N N . TYR A 1 81 ? 4.916 1.895 2.422 1.00 89.81 81 TYR A N 1
ATOM 635 C CA . TYR A 1 81 ? 3.742 1.115 2.813 1.00 89.81 81 TYR A CA 1
ATOM 636 C C . TYR A 1 81 ? 2.453 1.783 2.345 1.00 89.81 81 TYR A C 1
ATOM 638 O O . TYR A 1 81 ? 1.676 1.159 1.621 1.00 89.81 81 TYR A O 1
ATOM 646 N N . LYS A 1 82 ? 2.277 3.074 2.650 1.00 88.50 82 LYS A N 1
ATOM 647 C CA . LYS A 1 82 ? 1.093 3.842 2.243 1.00 88.50 82 LYS A CA 1
ATOM 648 C C . LYS A 1 82 ? 0.839 3.766 0.735 1.00 88.50 82 LYS A C 1
ATOM 650 O O . LYS A 1 82 ? -0.296 3.601 0.296 1.00 88.50 82 LYS A O 1
ATOM 655 N N . LEU A 1 83 ? 1.900 3.881 -0.059 1.00 90.12 83 LEU A N 1
ATOM 656 C CA . LEU A 1 83 ? 1.822 3.928 -1.513 1.00 90.12 83 LEU A CA 1
ATOM 657 C C . LEU A 1 83 ? 1.745 2.555 -2.177 1.00 90.12 83 LEU A C 1
ATOM 659 O O . LEU A 1 83 ? 1.197 2.458 -3.274 1.00 90.12 83 LEU A O 1
ATOM 663 N N . PHE A 1 84 ? 2.221 1.489 -1.538 1.00 91.06 84 PHE A N 1
ATOM 664 C CA . PHE A 1 84 ? 2.198 0.155 -2.132 1.00 91.06 84 PHE A CA 1
ATOM 665 C C . PHE A 1 84 ? 0.773 -0.302 -2.460 1.00 91.06 84 PHE A C 1
ATOM 667 O O . PHE A 1 84 ? 0.532 -0.812 -3.551 1.00 91.06 84 PHE A O 1
ATOM 674 N N . LEU A 1 85 ? -0.197 -0.032 -1.580 1.00 87.75 85 LEU A N 1
ATOM 675 C CA . LEU A 1 85 ? -1.602 -0.364 -1.848 1.00 87.75 85 LEU A CA 1
ATOM 676 C C . LEU A 1 85 ? -2.173 0.360 -3.063 1.00 87.75 85 LEU A C 1
ATOM 678 O O . LEU A 1 85 ? -2.992 -0.213 -3.773 1.00 87.75 85 LEU A O 1
ATOM 682 N N . SER A 1 86 ? -1.720 1.585 -3.346 1.00 87.19 86 SER A N 1
ATOM 683 C CA . SER A 1 86 ? -2.153 2.309 -4.550 1.00 87.19 86 SER A CA 1
ATOM 684 C C . SER A 1 86 ? -1.698 1.634 -5.848 1.00 87.19 86 SER A C 1
ATOM 686 O O . SER A 1 86 ? -2.250 1.909 -6.910 1.00 87.19 86 SER A O 1
ATOM 688 N N . THR A 1 87 ? -0.725 0.721 -5.759 1.00 91.75 87 THR A N 1
ATOM 689 C CA . THR A 1 87 ? -0.252 -0.083 -6.888 1.00 91.75 87 THR A CA 1
ATOM 690 C C . THR A 1 87 ? -1.004 -1.398 -7.047 1.00 91.75 87 THR A C 1
ATOM 692 O O . THR A 1 87 ? -0.712 -2.123 -7.984 1.00 91.75 87 THR A O 1
ATOM 695 N N . LEU A 1 88 ? -1.954 -1.741 -6.175 1.00 91.94 88 LEU A N 1
ATOM 696 C CA . LEU A 1 88 ? -2.724 -2.980 -6.280 1.00 91.94 88 LEU A CA 1
ATOM 697 C C . LEU A 1 88 ? -4.059 -2.735 -6.998 1.00 91.94 88 LEU A C 1
ATOM 699 O O . LEU A 1 88 ? -4.678 -1.676 -6.876 1.00 91.94 88 LEU A O 1
ATOM 703 N N . ARG A 1 89 ? -4.531 -3.727 -7.756 1.00 92.75 89 ARG A N 1
ATOM 704 C CA . ARG A 1 89 ? -5.811 -3.680 -8.474 1.00 92.75 89 ARG A CA 1
ATOM 705 C C . ARG A 1 89 ? -6.465 -5.061 -8.526 1.00 92.75 89 ARG A C 1
ATOM 707 O O . ARG A 1 89 ? -5.817 -6.087 -8.372 1.00 92.75 89 ARG A O 1
ATOM 714 N N . GLY A 1 90 ? -7.766 -5.097 -8.801 1.00 90.75 90 GLY A N 1
ATOM 715 C CA . GLY A 1 90 ? -8.457 -6.340 -9.141 1.00 90.75 90 GLY A CA 1
ATOM 716 C C . GLY A 1 90 ? -8.437 -7.332 -7.982 1.00 90.75 90 GLY A C 1
ATOM 717 O O . GLY A 1 90 ? -8.760 -6.961 -6.856 1.00 90.75 90 GLY A O 1
ATOM 718 N N . VAL A 1 91 ? -8.057 -8.580 -8.260 1.00 89.12 91 VAL A N 1
ATOM 719 C CA . VAL A 1 91 ? -8.017 -9.636 -7.236 1.00 89.12 91 VAL A CA 1
ATOM 720 C C . VAL A 1 91 ? -6.888 -9.443 -6.224 1.00 89.12 91 VAL A C 1
ATOM 722 O O . VAL A 1 91 ? -6.937 -10.048 -5.169 1.00 89.12 91 VAL A O 1
ATOM 725 N N . ALA A 1 92 ? -5.900 -8.584 -6.491 1.00 89.62 92 ALA A N 1
ATOM 726 C CA . ALA A 1 92 ? -4.851 -8.278 -5.519 1.00 89.62 92 ALA A CA 1
ATOM 727 C C . ALA A 1 92 ? -5.312 -7.330 -4.392 1.00 89.62 92 ALA A C 1
ATOM 729 O O . ALA A 1 92 ? -4.588 -7.148 -3.418 1.00 89.62 92 ALA A O 1
ATOM 730 N N . MET A 1 93 ? -6.494 -6.713 -4.521 1.00 83.81 93 MET A N 1
ATOM 731 C CA . MET A 1 93 ? -7.075 -5.816 -3.510 1.00 83.81 93 MET A CA 1
ATOM 732 C C . MET A 1 93 ? -8.014 -6.527 -2.520 1.00 83.81 93 MET A C 1
ATOM 734 O O . MET A 1 93 ? -8.495 -5.886 -1.584 1.00 83.81 93 MET A O 1
ATOM 738 N N . HIS A 1 94 ? -8.316 -7.812 -2.734 1.00 70.62 94 HIS A N 1
ATOM 739 C CA . HIS A 1 94 ? -9.352 -8.572 -2.025 1.00 70.62 94 HIS A CA 1
ATOM 740 C C . HIS A 1 94 ? -8.855 -9.952 -1.602 1.00 70.62 94 HIS A C 1
ATOM 742 O O . HIS A 1 94 ? -9.262 -10.387 -0.502 1.00 70.62 94 HIS A O 1
#

Radius of gyration: 20.95 Å; chains: 1; bounding box: 41×30×60 Å

Sequence (94 aa):
MAEQREDELHQQIAIMKAVVERIERLAREVPFSEEIDGTPIPANFRELAVDPFDGTQDPQAHLQAFQTQMYISGGNDSLSYKLFLSTLRGVAMH

Secondary structure (DSSP, 8-state):
-HHHHHHHHHHHHHHHHHHHHHHHHHHHH-SS-HHHHTPPPPTTPPP-----B-SSS-HHHHHHHHHHHHHHTT--HHHHHHHHGGGB-GGGG-

pLDDT: mean 87.46, std 8.26, range [62.16, 97.31]